Protein AF-A0A0G4L9Q0-F1 (afdb_monomer_lite)

Structure (mmCIF, N/CA/C/O backbone):
data_AF-A0A0G4L9Q0-F1
#
_entry.id   AF-A0A0G4L9Q0-F1
#
loop_
_atom_site.group_PDB
_atom_site.id
_atom_site.type_symbol
_atom_site.label_atom_id
_atom_site.label_alt_id
_atom_site.label_comp_id
_atom_site.label_asym_id
_atom_site.label_entity_id
_atom_site.label_seq_id
_atom_site.pdbx_PDB_ins_code
_atom_site.Cartn_x
_atom_site.Cartn_y
_atom_site.Cartn_z
_atom_site.occupancy
_atom_site.B_iso_or_equiv
_atom_site.auth_seq_id
_atom_site.auth_comp_id
_atom_site.auth_asym_id
_atom_site.auth_atom_id
_atom_site.pdbx_PDB_model_num
ATOM 1 N N . MET A 1 1 ? 23.607 -4.166 4.950 1.00 54.94 1 MET A N 1
ATOM 2 C CA . MET A 1 1 ? 22.861 -4.293 3.677 1.00 54.94 1 MET A CA 1
ATOM 3 C C . MET A 1 1 ? 22.599 -2.895 3.146 1.00 54.94 1 MET A C 1
ATOM 5 O O . MET A 1 1 ? 22.274 -2.043 3.958 1.00 54.94 1 MET A O 1
ATOM 9 N N . LEU A 1 2 ? 22.782 -2.644 1.847 1.00 67.31 2 LEU A N 1
ATOM 10 C CA . LEU A 1 2 ? 22.710 -1.287 1.277 1.00 67.31 2 LEU A CA 1
ATOM 11 C C . LEU A 1 2 ? 21.270 -0.840 0.953 1.00 67.31 2 LEU A C 1
ATOM 13 O O . LEU A 1 2 ? 20.972 0.342 1.034 1.00 67.31 2 LEU A O 1
ATOM 17 N N . THR A 1 3 ? 20.379 -1.783 0.626 1.00 71.56 3 THR A N 1
ATOM 18 C CA . THR A 1 3 ? 18.996 -1.510 0.181 1.00 71.56 3 THR A CA 1
ATOM 19 C C . THR A 1 3 ? 17.918 -2.088 1.100 1.00 71.56 3 THR A C 1
ATOM 21 O O . THR A 1 3 ? 16.744 -1.832 0.883 1.00 71.56 3 THR A O 1
ATOM 24 N N . GLY A 1 4 ? 18.281 -2.896 2.104 1.00 77.00 4 GLY A N 1
ATOM 25 C CA . GLY A 1 4 ? 17.322 -3.568 2.999 1.00 77.00 4 GLY A CA 1
ATOM 26 C C . GLY A 1 4 ? 16.482 -4.682 2.350 1.00 77.00 4 GLY A C 1
ATOM 27 O O . GLY A 1 4 ? 15.805 -5.415 3.062 1.00 77.00 4 GLY A O 1
ATOM 28 N N . GLU A 1 5 ? 16.566 -4.850 1.030 1.00 78.75 5 GLU A N 1
ATOM 29 C CA . GLU A 1 5 ? 15.796 -5.839 0.274 1.00 78.75 5 GLU A CA 1
ATOM 30 C C . GLU A 1 5 ? 16.439 -7.230 0.293 1.00 78.75 5 GLU A C 1
ATOM 32 O O . GLU A 1 5 ? 17.658 -7.385 0.166 1.00 78.75 5 GLU A O 1
ATOM 37 N N . SER A 1 6 ? 15.597 -8.260 0.397 1.00 78.88 6 SER A N 1
ATOM 38 C CA . SER A 1 6 ? 16.000 -9.665 0.292 1.00 78.88 6 SER A CA 1
ATOM 39 C C . SER A 1 6 ? 15.689 -10.232 -1.099 1.00 78.88 6 SER A C 1
ATOM 41 O O . SER A 1 6 ? 14.888 -9.672 -1.847 1.00 78.88 6 SER A O 1
ATOM 43 N N . LYS A 1 7 ? 16.273 -11.391 -1.445 1.00 74.75 7 LYS A N 1
ATOM 44 C CA . LYS A 1 7 ? 15.913 -12.126 -2.677 1.00 74.75 7 LYS A CA 1
ATOM 45 C C . LYS A 1 7 ? 14.430 -12.515 -2.726 1.00 74.75 7 LYS A C 1
ATOM 47 O O . LYS A 1 7 ? 13.914 -12.784 -3.804 1.00 74.75 7 LYS A O 1
ATOM 52 N N . GLU A 1 8 ? 13.770 -12.559 -1.571 1.00 73.94 8 GLU A N 1
ATOM 53 C CA . GLU A 1 8 ? 12.344 -12.850 -1.468 1.00 73.94 8 GLU A CA 1
ATOM 54 C C . GLU A 1 8 ? 11.473 -11.599 -1.579 1.00 73.94 8 GLU A C 1
ATOM 56 O O . GLU A 1 8 ? 10.375 -11.687 -2.119 1.00 73.94 8 GLU A O 1
ATOM 61 N N . SER A 1 9 ? 11.962 -10.457 -1.087 1.00 78.31 9 SER A N 1
ATOM 62 C CA . SER A 1 9 ? 11.257 -9.169 -1.116 1.00 78.31 9 SER A CA 1
ATOM 63 C C . SER A 1 9 ? 11.309 -8.515 -2.498 1.00 78.31 9 SER A C 1
ATOM 65 O O . SER A 1 9 ? 10.330 -7.923 -2.936 1.00 78.31 9 SER A O 1
ATOM 67 N N . LEU A 1 10 ? 12.434 -8.670 -3.206 1.00 82.56 10 LEU A N 1
ATOM 68 C CA . LEU A 1 10 ? 12.640 -8.192 -4.572 1.00 82.56 10 LEU A CA 1
ATOM 69 C C . LEU A 1 10 ? 12.881 -9.382 -5.513 1.00 82.56 10 LEU A C 1
ATOM 71 O O . LEU A 1 10 ? 13.983 -9.587 -6.035 1.00 82.56 10 LEU A O 1
ATOM 75 N N . ALA A 1 11 ? 11.846 -10.203 -5.683 1.00 83.69 11 ALA A N 1
ATOM 76 C CA . ALA A 1 11 ? 11.905 -11.395 -6.519 1.00 83.69 11 ALA A CA 1
ATOM 77 C C . ALA A 1 11 ? 11.592 -11.084 -7.990 1.00 83.69 11 ALA A C 1
ATOM 79 O O . ALA A 1 11 ? 10.751 -10.244 -8.320 1.00 83.69 11 ALA A O 1
ATOM 80 N N . VAL A 1 12 ? 12.256 -11.808 -8.893 1.00 86.06 12 VAL A N 1
ATOM 81 C CA . VAL A 1 12 ? 11.986 -11.729 -10.333 1.00 86.06 12 VAL A CA 1
ATOM 82 C C . VAL A 1 12 ? 10.529 -12.113 -10.606 1.00 86.06 12 VAL A C 1
ATOM 84 O O . VAL A 1 12 ? 10.041 -13.131 -10.124 1.00 86.06 12 VAL A O 1
ATOM 87 N N . GLY A 1 13 ? 9.838 -11.288 -11.385 1.00 85.69 13 GLY A N 1
ATOM 88 C CA . GLY A 1 13 ? 8.429 -11.425 -11.734 1.00 85.69 13 GLY A CA 1
ATOM 89 C C . GLY A 1 13 ? 7.472 -10.637 -10.840 1.00 85.69 13 GLY A C 1
ATOM 90 O O . GLY A 1 13 ? 6.290 -10.576 -11.174 1.00 85.69 13 GLY A O 1
ATOM 91 N N . MET A 1 14 ? 7.941 -10.032 -9.742 1.00 87.00 14 MET A N 1
ATOM 92 C CA . MET A 1 14 ? 7.105 -9.187 -8.883 1.00 87.00 14 MET A CA 1
ATOM 93 C C . MET A 1 14 ? 6.649 -7.914 -9.597 1.00 87.00 14 MET A C 1
ATOM 95 O O . MET A 1 14 ? 7.395 -7.334 -10.385 1.00 87.00 14 MET A O 1
ATOM 99 N N . ILE A 1 15 ? 5.428 -7.473 -9.290 1.00 89.94 15 ILE A N 1
ATOM 100 C CA . ILE A 1 15 ? 4.870 -6.203 -9.761 1.00 89.94 15 ILE A CA 1
ATOM 101 C C . ILE A 1 15 ? 5.071 -5.179 -8.650 1.00 89.94 15 ILE A C 1
ATOM 103 O O . ILE A 1 15 ? 4.578 -5.366 -7.540 1.00 89.94 15 ILE A O 1
ATOM 107 N N . ILE A 1 16 ? 5.822 -4.122 -8.945 1.00 89.88 16 ILE A N 1
ATOM 108 C CA . ILE A 1 16 ? 6.275 -3.139 -7.962 1.00 89.88 16 ILE A CA 1
ATOM 109 C C . ILE A 1 16 ? 5.957 -1.736 -8.496 1.00 89.88 16 ILE A C 1
ATOM 111 O O . ILE A 1 16 ? 6.122 -1.490 -9.697 1.00 89.88 16 ILE A O 1
ATOM 115 N N . PRO A 1 17 ? 5.483 -0.805 -7.649 1.00 91.69 17 PRO A N 1
ATOM 116 C CA . PRO A 1 17 ? 5.377 0.596 -8.030 1.00 91.69 17 PRO A CA 1
ATOM 117 C C . PRO A 1 17 ? 6.773 1.208 -8.206 1.00 91.69 17 PRO A C 1
ATOM 119 O O . PRO A 1 17 ? 7.652 1.053 -7.362 1.00 91.69 17 PRO A O 1
ATOM 122 N N . VAL A 1 18 ? 6.986 1.917 -9.311 1.00 92.00 18 VAL A N 1
ATOM 123 C CA . VAL A 1 18 ? 8.253 2.587 -9.617 1.00 92.00 18 VAL A CA 1
ATOM 124 C C . VAL A 1 18 ? 8.008 4.030 -10.020 1.00 92.00 18 VAL A C 1
ATOM 126 O O . VAL A 1 18 ? 7.048 4.340 -10.727 1.00 92.00 18 VAL A O 1
ATOM 129 N N . ASN A 1 19 ? 8.883 4.928 -9.573 1.00 93.75 19 ASN A N 1
ATOM 130 C CA . ASN A 1 19 ? 8.802 6.343 -9.906 1.00 93.75 19 ASN A CA 1
ATOM 131 C C . ASN A 1 19 ? 9.635 6.656 -11.151 1.00 93.75 19 ASN A C 1
ATOM 133 O O . ASN A 1 19 ? 10.818 6.317 -11.227 1.00 93.75 19 ASN A O 1
ATOM 137 N N . VAL A 1 20 ? 9.034 7.325 -12.125 1.00 92.31 20 VAL A N 1
ATOM 138 C CA . VAL A 1 20 ? 9.674 7.606 -13.410 1.00 92.31 20 VAL A CA 1
ATOM 139 C C . VAL A 1 20 ? 10.496 8.8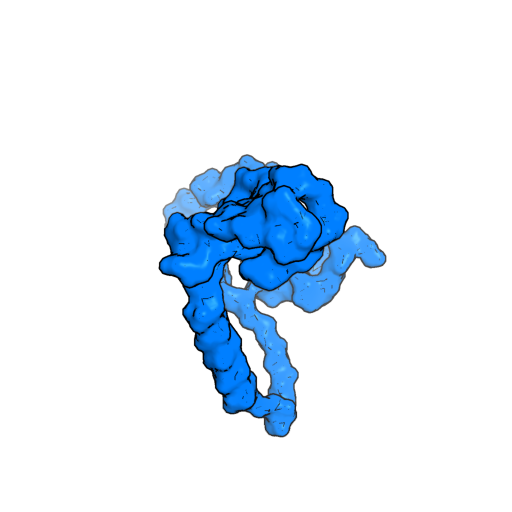82 -13.312 1.00 92.31 20 VAL A C 1
ATOM 141 O O . VAL A 1 20 ? 9.954 9.965 -13.113 1.00 92.31 20 VAL A O 1
ATOM 144 N N . ARG A 1 21 ? 11.816 8.784 -13.498 1.00 91.38 21 ARG A N 1
ATOM 145 C CA . ARG A 1 21 ? 12.712 9.949 -13.433 1.00 91.38 21 ARG A CA 1
ATOM 146 C C . ARG A 1 21 ? 13.006 10.558 -14.789 1.00 91.38 21 ARG A C 1
ATOM 148 O O . ARG A 1 21 ? 13.054 11.776 -14.913 1.00 91.38 21 ARG A O 1
ATOM 155 N N . VAL A 1 22 ? 13.250 9.722 -15.791 1.00 89.94 22 VAL A N 1
ATOM 156 C CA . VAL A 1 22 ? 13.618 10.177 -17.134 1.00 89.94 22 VAL A CA 1
ATOM 1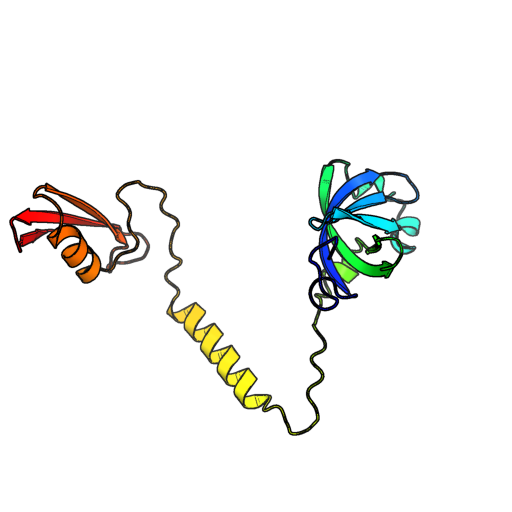57 C C . VAL A 1 22 ? 12.924 9.292 -18.148 1.00 89.94 22 VAL A C 1
ATOM 159 O O . VAL A 1 22 ? 13.019 8.072 -18.064 1.00 89.94 22 VAL A O 1
ATOM 162 N N . VAL A 1 23 ? 12.277 9.906 -19.133 1.00 87.56 23 VAL A N 1
ATOM 163 C CA . VAL A 1 23 ? 11.673 9.194 -20.261 1.00 87.56 23 VAL A CA 1
ATOM 164 C C . VAL A 1 23 ? 12.406 9.596 -21.533 1.00 87.56 23 VAL A C 1
ATOM 166 O O . VAL A 1 23 ? 12.393 10.764 -21.926 1.00 87.56 23 VAL A O 1
ATOM 169 N N . LYS A 1 24 ? 13.072 8.631 -22.169 1.00 85.31 24 LYS A N 1
ATOM 170 C CA . LYS A 1 24 ? 13.607 8.763 -23.527 1.00 85.31 24 LYS A CA 1
ATOM 171 C C . LYS A 1 24 ? 12.756 7.935 -24.486 1.00 85.31 24 LYS A C 1
ATOM 173 O O . LYS A 1 24 ? 11.905 7.161 -24.059 1.00 85.31 24 LYS A O 1
ATOM 178 N N . ASP A 1 25 ? 12.988 8.107 -25.782 1.00 77.56 25 ASP A N 1
ATOM 179 C CA . ASP A 1 25 ? 12.216 7.404 -26.812 1.00 77.56 25 ASP A CA 1
ATOM 180 C C . ASP A 1 25 ? 12.487 5.888 -26.806 1.00 77.56 25 ASP A C 1
ATOM 182 O O . ASP A 1 25 ? 11.575 5.098 -27.029 1.00 77.56 25 ASP A O 1
ATOM 186 N N . GLU A 1 26 ? 13.717 5.477 -26.473 1.00 80.50 26 GLU A N 1
ATOM 187 C CA . GLU A 1 26 ? 14.136 4.067 -26.467 1.00 80.50 26 GLU A CA 1
ATOM 188 C C . GLU A 1 26 ? 14.104 3.391 -25.092 1.00 80.50 26 GLU A C 1
ATOM 190 O O . GLU A 1 26 ? 14.104 2.165 -25.023 1.00 80.50 26 GLU A O 1
ATOM 195 N N . PHE A 1 27 ? 14.144 4.156 -23.999 1.00 85.81 27 PHE A N 1
ATOM 196 C CA . PHE A 1 27 ? 14.138 3.615 -22.639 1.00 85.81 27 PHE A CA 1
ATOM 197 C C . PHE A 1 27 ? 13.665 4.656 -21.626 1.00 85.81 27 PHE A C 1
ATOM 199 O O . PHE A 1 27 ? 13.843 5.861 -21.820 1.00 85.81 27 PHE A O 1
ATOM 206 N N . ALA A 1 28 ? 13.137 4.191 -20.498 1.00 87.94 28 ALA A N 1
ATOM 207 C CA . ALA A 1 28 ? 12.881 5.034 -19.336 1.00 87.94 28 ALA A CA 1
ATOM 208 C C . ALA A 1 28 ? 13.776 4.624 -18.162 1.00 87.94 28 ALA A C 1
ATOM 210 O O . ALA A 1 28 ? 14.055 3.443 -17.949 1.00 87.94 28 ALA A O 1
ATOM 211 N N . ILE A 1 29 ? 14.239 5.617 -17.406 1.00 91.56 29 ILE A N 1
ATOM 212 C CA . ILE A 1 29 ? 14.930 5.419 -16.133 1.00 91.56 29 ILE A CA 1
ATOM 213 C C . ILE A 1 29 ? 13.907 5.641 -15.030 1.00 91.56 29 ILE A C 1
ATOM 215 O O . ILE A 1 29 ? 13.302 6.713 -14.919 1.00 91.56 29 ILE A O 1
ATOM 219 N N . VAL A 1 30 ? 13.743 4.622 -14.204 1.00 92.88 30 VAL A N 1
ATOM 220 C CA . VAL A 1 30 ? 12.830 4.612 -13.069 1.00 92.88 30 VAL A CA 1
ATOM 221 C C . VAL A 1 30 ? 13.611 4.369 -11.787 1.00 92.88 30 VAL A C 1
ATOM 223 O O . VAL A 1 30 ? 14.744 3.894 -11.805 1.00 92.88 30 VAL A O 1
ATOM 226 N N . LYS A 1 31 ? 13.020 4.719 -10.656 1.00 93.00 31 LYS A N 1
ATOM 227 C CA . LYS A 1 31 ? 13.584 4.487 -9.334 1.00 93.00 31 LYS A CA 1
ATOM 228 C C . LYS A 1 31 ? 12.579 3.699 -8.508 1.00 93.00 31 LYS A C 1
ATOM 230 O O . LYS A 1 31 ? 11.412 4.081 -8.442 1.00 93.00 31 LYS A O 1
ATOM 235 N N . LEU A 1 32 ? 13.038 2.606 -7.909 1.00 91.19 32 LEU A N 1
ATOM 236 C CA . LEU A 1 32 ? 12.251 1.827 -6.958 1.00 91.19 32 LEU A CA 1
ATOM 237 C C . LEU A 1 32 ? 12.247 2.527 -5.590 1.00 91.19 32 LEU A C 1
ATOM 239 O O . LEU A 1 32 ? 13.170 3.283 -5.270 1.00 91.19 32 LEU A O 1
ATOM 243 N N . ASP A 1 33 ? 11.258 2.220 -4.753 1.00 86.94 33 ASP A N 1
ATOM 244 C CA . ASP A 1 33 ? 11.141 2.784 -3.398 1.00 86.94 33 ASP A CA 1
ATOM 245 C C . ASP A 1 33 ? 12.342 2.433 -2.505 1.00 86.94 33 ASP A C 1
ATOM 247 O O . ASP A 1 33 ? 12.799 3.255 -1.711 1.00 86.94 33 ASP A O 1
ATOM 251 N N . CYS A 1 34 ? 12.943 1.259 -2.715 1.00 84.69 34 CYS A N 1
ATOM 252 C CA . CYS A 1 34 ? 14.174 0.828 -2.047 1.00 84.69 34 CYS A CA 1
ATOM 253 C C . CYS A 1 34 ? 15.443 1.567 -2.521 1.00 84.69 34 CYS A C 1
ATOM 255 O O . CYS A 1 34 ? 16.549 1.279 -2.066 1.00 84.69 34 CYS A O 1
ATOM 257 N N . GLY A 1 35 ? 15.309 2.516 -3.452 1.00 85.94 35 GLY A N 1
ATOM 258 C CA . GLY A 1 35 ? 16.396 3.362 -3.938 1.00 85.94 35 GLY A CA 1
ATOM 259 C C . GLY A 1 35 ? 17.173 2.810 -5.135 1.00 85.94 35 GLY A C 1
ATOM 260 O O . GLY A 1 35 ? 18.009 3.538 -5.667 1.00 85.94 35 GLY A O 1
ATOM 261 N N . ILE A 1 36 ? 16.879 1.582 -5.574 1.00 89.25 36 ILE A N 1
ATOM 262 C CA . ILE A 1 36 ? 17.485 0.930 -6.745 1.00 89.25 36 ILE A CA 1
ATOM 263 C C . ILE A 1 36 ? 17.078 1.658 -8.029 1.00 89.25 36 ILE A C 1
ATOM 265 O O . ILE A 1 36 ? 15.919 2.051 -8.199 1.00 89.25 36 ILE A O 1
ATOM 269 N N . GLU A 1 37 ? 18.029 1.813 -8.948 1.00 91.25 37 GLU A N 1
ATOM 270 C CA . GLU A 1 37 ? 17.757 2.354 -10.276 1.00 91.25 37 GLU A CA 1
ATOM 271 C C . GLU A 1 37 ? 17.279 1.244 -11.214 1.00 91.25 37 GLU A C 1
ATOM 273 O O . GLU A 1 37 ? 17.851 0.155 -11.306 1.00 91.25 37 GLU A O 1
ATOM 278 N N . GLY A 1 38 ? 16.181 1.526 -11.900 1.00 91.19 38 GLY A N 1
ATOM 279 C CA . GLY A 1 38 ? 15.546 0.636 -12.846 1.00 91.19 38 GLY A CA 1
ATOM 280 C C . GLY A 1 38 ? 15.631 1.188 -14.260 1.00 91.19 38 GLY A C 1
ATOM 281 O O . GLY A 1 38 ? 15.480 2.388 -14.492 1.00 91.19 38 GLY A O 1
ATOM 282 N N . ARG A 1 39 ? 15.826 0.299 -15.226 1.00 92.00 39 ARG A N 1
ATOM 283 C CA . ARG A 1 39 ? 15.700 0.589 -16.650 1.00 92.00 39 ARG A CA 1
ATOM 284 C C . ARG A 1 39 ? 14.475 -0.136 -17.180 1.00 92.00 39 ARG A C 1
ATOM 286 O O . ARG A 1 39 ? 14.361 -1.353 -17.032 1.00 92.00 39 ARG A O 1
ATOM 293 N N . VAL A 1 40 ? 13.581 0.623 -17.796 1.00 89.00 40 VAL A N 1
ATOM 294 C CA . VAL A 1 40 ? 12.437 0.087 -18.527 1.00 89.00 40 VAL A CA 1
ATOM 295 C C . VAL A 1 40 ? 12.759 0.135 -20.007 1.00 89.00 40 VAL A C 1
ATOM 297 O O . VAL A 1 40 ? 13.126 1.191 -20.533 1.00 89.00 40 VAL A O 1
ATOM 300 N N . GLU A 1 41 ? 12.612 -1.007 -20.664 1.00 82.56 41 GLU A N 1
ATOM 301 C CA . GLU A 1 41 ? 12.744 -1.128 -22.112 1.00 82.56 41 GLU A CA 1
ATOM 302 C C . GLU A 1 41 ? 11.351 -1.322 -22.731 1.00 82.56 41 GLU A C 1
ATOM 304 O O . GLU A 1 41 ? 10.518 -2.016 -22.146 1.00 82.56 41 GLU A O 1
ATOM 309 N N . PRO A 1 42 ? 11.063 -0.683 -23.877 1.00 74.44 42 PRO A N 1
ATOM 310 C CA . PRO A 1 42 ? 9.799 -0.855 -24.576 1.00 74.44 42 PRO A CA 1
ATOM 311 C C . PRO A 1 42 ? 9.741 -2.256 -25.178 1.00 74.44 42 PRO A C 1
ATOM 313 O O . PRO A 1 42 ? 10.696 -2.695 -25.828 1.00 74.44 42 PRO A O 1
ATOM 316 N N . ASN A 1 43 ? 8.605 -2.929 -25.026 1.00 71.62 43 ASN A N 1
ATOM 317 C CA . ASN A 1 43 ? 8.387 -4.210 -25.685 1.00 71.62 43 ASN A CA 1
ATOM 318 C C . ASN A 1 43 ? 8.254 -4.025 -27.206 1.00 71.62 43 ASN A C 1
ATOM 320 O O . ASN A 1 43 ? 7.839 -2.975 -27.704 1.00 71.62 43 ASN A O 1
ATOM 324 N N . GLU A 1 44 ? 8.564 -5.078 -27.965 1.00 61.47 44 GLU A N 1
ATOM 325 C CA . GLU A 1 44 ? 8.429 -5.092 -29.431 1.00 61.47 44 GLU A CA 1
ATOM 326 C C . GLU A 1 44 ? 6.994 -4.780 -29.897 1.00 61.47 44 GLU A C 1
ATOM 328 O O . GLU A 1 44 ? 6.795 -4.190 -30.958 1.00 61.47 44 GLU A O 1
ATOM 333 N N . HIS A 1 45 ? 5.988 -5.102 -29.077 1.00 54.75 45 HIS A N 1
ATOM 334 C CA . HIS A 1 45 ? 4.585 -4.784 -29.346 1.00 54.75 45 HIS A CA 1
ATOM 335 C C . HIS A 1 45 ? 4.254 -3.283 -29.245 1.00 54.75 45 HIS A C 1
ATOM 337 O O . HIS A 1 45 ? 3.491 -2.785 -30.076 1.00 54.75 45 HIS A O 1
ATOM 343 N N . ASP A 1 46 ? 4.856 -2.549 -28.304 1.00 59.84 46 ASP A N 1
ATOM 344 C CA . ASP A 1 46 ? 4.696 -1.087 -28.214 1.00 59.84 46 ASP A CA 1
ATOM 345 C C . ASP A 1 46 ? 5.376 -0.391 -29.395 1.00 59.84 46 ASP A C 1
ATOM 347 O O . ASP A 1 46 ? 4.819 0.535 -29.988 1.00 59.84 46 ASP A O 1
ATOM 351 N N . ARG A 1 47 ? 6.536 -0.910 -29.829 1.00 58.38 47 ARG A N 1
ATOM 352 C CA . ARG A 1 47 ? 7.223 -0.426 -31.039 1.00 58.38 47 ARG A CA 1
ATOM 353 C C . ARG A 1 47 ? 6.359 -0.572 -32.293 1.00 58.38 47 ARG A C 1
ATOM 355 O O . ARG A 1 47 ? 6.384 0.311 -33.143 1.00 58.38 47 ARG A O 1
ATOM 362 N N . ASN A 1 48 ? 5.587 -1.655 -32.397 1.00 55.97 48 ASN A N 1
ATOM 363 C CA . ASN A 1 48 ? 4.730 -1.925 -33.556 1.00 55.97 48 ASN A CA 1
ATOM 364 C C . ASN A 1 48 ? 3.425 -1.100 -33.551 1.00 55.97 48 ASN A C 1
ATOM 366 O O . ASN A 1 48 ? 2.836 -0.863 -34.600 1.00 55.97 48 ASN A O 1
ATOM 370 N N . THR A 1 49 ? 2.983 -0.631 -32.380 1.00 60.34 49 THR A N 1
ATOM 371 C CA . THR A 1 49 ? 1.754 0.174 -32.224 1.00 60.34 49 THR A CA 1
ATOM 372 C C . THR A 1 49 ? 2.005 1.673 -32.465 1.00 60.34 49 THR A C 1
ATOM 374 O O . THR A 1 49 ? 1.067 2.461 -32.552 1.00 60.34 49 THR A O 1
ATOM 377 N N . GLY A 1 50 ? 3.269 2.096 -32.595 1.00 58.53 50 GLY A N 1
ATOM 378 C CA . GLY A 1 50 ? 3.641 3.498 -32.832 1.00 58.53 50 GLY A CA 1
ATOM 379 C C . GLY A 1 50 ? 3.427 4.421 -31.625 1.00 58.53 50 GLY A C 1
ATOM 380 O O . GLY A 1 50 ? 3.694 5.619 -31.711 1.00 58.53 50 GLY A O 1
ATOM 381 N N . MET A 1 51 ? 2.985 3.879 -30.486 1.00 61.19 51 MET A N 1
ATOM 382 C CA . MET A 1 51 ? 2.940 4.589 -29.213 1.00 61.19 51 MET A CA 1
ATOM 383 C C . MET A 1 51 ? 4.322 4.503 -28.565 1.00 61.19 51 MET A C 1
ATOM 385 O O . MET A 1 51 ? 4.694 3.499 -27.968 1.00 61.19 51 MET A O 1
ATOM 389 N N . GLY A 1 52 ? 5.123 5.557 -28.722 1.00 63.75 52 GLY A N 1
ATOM 390 C CA . GLY A 1 52 ? 6.398 5.667 -28.014 1.00 63.75 52 GLY A CA 1
ATOM 391 C C . GLY A 1 52 ? 6.199 5.711 -26.493 1.00 63.75 52 GLY A C 1
ATOM 392 O O . GLY A 1 52 ? 5.152 6.133 -26.005 1.00 63.75 52 GLY A O 1
ATOM 393 N N . ILE A 1 53 ? 7.238 5.356 -25.732 1.00 69.31 53 ILE A N 1
ATOM 394 C CA . ILE A 1 53 ? 7.223 5.311 -24.253 1.00 69.31 53 ILE A CA 1
ATOM 395 C C . ILE A 1 53 ? 6.745 6.638 -23.637 1.00 69.31 53 ILE A C 1
ATOM 397 O O . ILE A 1 53 ? 6.041 6.643 -22.629 1.00 69.31 53 ILE A O 1
ATOM 401 N N . LYS A 1 54 ? 7.070 7.771 -24.277 1.00 71.44 54 LYS A N 1
ATOM 402 C CA . LYS A 1 54 ? 6.617 9.117 -23.879 1.00 71.44 54 LYS A CA 1
ATOM 403 C C . LYS A 1 54 ? 5.097 9.299 -23.889 1.00 71.44 54 LYS A C 1
ATOM 405 O O . LYS A 1 54 ? 4.602 10.161 -23.176 1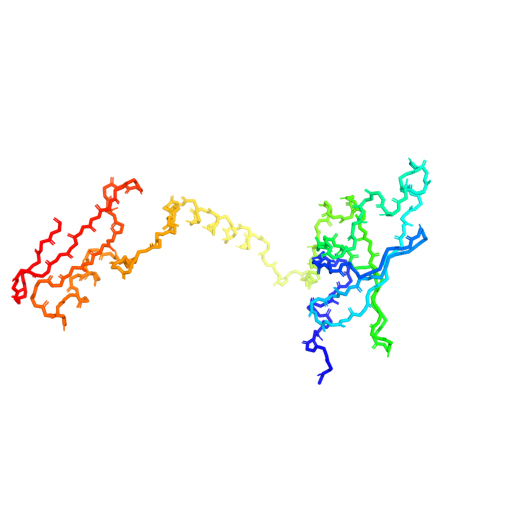.00 71.44 54 LYS A O 1
ATOM 410 N N . GLY A 1 55 ? 4.373 8.537 -24.708 1.00 70.94 55 GLY A N 1
ATOM 411 C CA . GLY A 1 55 ? 2.910 8.575 -24.760 1.00 70.94 55 GLY A CA 1
ATOM 412 C C . GLY A 1 55 ? 2.250 7.760 -23.648 1.00 70.94 55 GLY A C 1
ATOM 413 O O . GLY A 1 55 ? 1.135 8.074 -23.248 1.00 70.94 55 GLY A O 1
ATOM 414 N N . VAL A 1 56 ? 2.948 6.745 -23.132 1.00 76.19 56 VAL A N 1
ATOM 415 C CA . VAL A 1 56 ? 2.435 5.838 -22.093 1.00 76.19 56 VAL A CA 1
ATOM 416 C C . VAL A 1 56 ? 2.780 6.347 -20.692 1.00 76.19 56 VAL A C 1
ATOM 418 O O . VAL A 1 56 ? 2.020 6.141 -19.748 1.00 76.19 56 VAL A O 1
ATOM 421 N N . ILE A 1 57 ? 3.929 7.016 -20.538 1.00 81.25 57 ILE A N 1
ATOM 422 C CA . ILE A 1 57 ? 4.497 7.337 -19.228 1.00 81.25 57 ILE A CA 1
ATOM 423 C C . ILE A 1 57 ? 5.011 8.773 -19.191 1.00 81.25 57 ILE A C 1
ATOM 425 O O . ILE A 1 57 ? 5.777 9.203 -20.054 1.00 81.25 57 ILE A O 1
ATOM 429 N N . SER A 1 58 ? 4.654 9.489 -18.124 1.00 85.94 58 SER A N 1
ATOM 430 C CA . SER A 1 58 ? 5.150 10.838 -17.842 1.00 85.94 58 SER A CA 1
ATOM 431 C C . SER A 1 58 ? 6.241 10.857 -16.768 1.00 85.94 58 SER A C 1
ATOM 433 O O . SER A 1 58 ? 6.261 10.038 -15.848 1.00 85.94 58 SER A O 1
ATOM 435 N N . VAL A 1 59 ? 7.152 11.831 -16.855 1.00 91.19 59 VAL A N 1
ATOM 436 C CA . VAL A 1 59 ? 8.171 12.071 -15.819 1.00 91.19 59 VAL A CA 1
ATOM 437 C C . VAL A 1 59 ? 7.491 12.459 -14.501 1.00 91.19 59 VAL A C 1
ATOM 439 O O . VAL A 1 59 ? 6.595 13.297 -14.483 1.00 91.19 59 VAL A O 1
ATOM 442 N N . GLY A 1 60 ? 7.922 11.852 -13.395 1.00 88.38 60 GLY A N 1
ATOM 443 C CA . GLY A 1 60 ? 7.377 12.047 -12.050 1.00 88.38 60 GLY A CA 1
ATOM 444 C C . GLY A 1 60 ? 6.184 11.150 -11.709 1.00 88.38 60 GLY A C 1
ATOM 445 O O . GLY A 1 60 ? 5.811 11.069 -10.540 1.00 88.38 60 GLY A O 1
ATOM 446 N N . GLN A 1 61 ? 5.611 10.446 -12.689 1.00 90.06 61 GLN A N 1
ATOM 447 C CA . GLN A 1 61 ? 4.518 9.505 -12.464 1.00 90.06 61 GLN A CA 1
ATOM 448 C C . GLN A 1 61 ? 5.024 8.240 -11.759 1.00 90.06 61 GLN A C 1
ATOM 450 O O . GLN A 1 61 ? 6.105 7.727 -12.062 1.00 90.06 61 GLN A O 1
ATOM 455 N N . THR A 1 62 ? 4.215 7.712 -10.841 1.00 91.50 62 THR A N 1
ATOM 456 C CA . THR A 1 62 ? 4.416 6.375 -10.277 1.00 91.50 62 THR A CA 1
ATOM 457 C C . THR A 1 62 ? 3.611 5.373 -11.095 1.00 91.50 62 THR A C 1
ATOM 459 O O . THR A 1 62 ? 2.394 5.506 -11.220 1.00 91.50 62 THR A O 1
ATOM 462 N N . VAL A 1 63 ? 4.291 4.384 -11.666 1.00 89.88 63 VAL A N 1
ATOM 463 C CA . VAL A 1 63 ? 3.703 3.350 -12.529 1.00 89.88 63 VAL A CA 1
ATOM 464 C C . VAL A 1 63 ? 3.978 1.970 -11.954 1.00 89.88 63 VAL A C 1
ATOM 466 O O . VAL A 1 63 ? 4.981 1.765 -11.275 1.00 89.88 63 VAL A O 1
ATOM 469 N N . GLN A 1 64 ? 3.088 1.014 -12.204 1.00 90.44 64 GLN A N 1
ATOM 470 C CA . GLN A 1 64 ? 3.341 -0.379 -11.848 1.00 90.44 64 GLN A CA 1
ATOM 471 C C . GLN A 1 64 ? 4.194 -1.024 -12.934 1.00 90.44 64 GLN A C 1
ATOM 473 O O . GLN A 1 64 ? 3.872 -0.928 -14.115 1.00 90.44 64 GLN A O 1
ATOM 478 N N . ALA A 1 65 ? 5.278 -1.676 -12.528 1.00 89.38 65 ALA A N 1
ATOM 479 C CA . ALA A 1 65 ? 6.173 -2.366 -13.440 1.00 89.38 65 ALA A CA 1
ATOM 480 C C . ALA A 1 65 ? 6.504 -3.760 -12.908 1.00 89.38 65 ALA A C 1
ATOM 482 O O . ALA A 1 65 ? 6.650 -3.972 -11.703 1.00 89.38 65 ALA A O 1
ATOM 483 N N . LYS A 1 66 ? 6.642 -4.716 -13.821 1.00 89.62 66 LYS A N 1
ATOM 484 C CA . LYS A 1 66 ? 7.067 -6.077 -13.520 1.00 89.62 66 LYS A CA 1
ATOM 485 C C . LYS A 1 66 ? 8.582 -6.180 -13.572 1.00 89.62 66 LYS A C 1
ATOM 487 O O . LYS A 1 66 ? 9.216 -5.762 -14.541 1.00 89.62 66 LYS A O 1
ATOM 492 N N . LEU A 1 67 ? 9.166 -6.776 -12.543 1.00 90.06 67 LEU A N 1
ATOM 493 C CA . LEU A 1 67 ? 10.599 -7.001 -12.442 1.00 90.06 67 LEU A CA 1
ATOM 494 C C . LEU A 1 67 ? 11.030 -8.163 -13.339 1.00 90.06 67 LEU A C 1
ATOM 496 O O . LEU A 1 67 ? 10.704 -9.311 -13.064 1.00 90.06 67 LEU A O 1
ATOM 500 N N . VAL A 1 68 ? 11.777 -7.884 -14.405 1.00 89.50 68 VAL A N 1
ATOM 501 C CA . VAL A 1 68 ? 12.233 -8.909 -15.361 1.00 89.50 68 VAL A CA 1
ATOM 502 C C . VAL A 1 68 ? 13.530 -9.554 -14.890 1.00 89.50 68 VAL A C 1
ATOM 504 O O . VAL A 1 68 ? 13.692 -10.768 -14.947 1.00 89.50 68 VAL A O 1
ATOM 507 N N . SER A 1 69 ? 14.473 -8.747 -14.411 1.00 88.88 69 SER A N 1
ATOM 508 C CA . SER A 1 69 ? 15.744 -9.244 -13.884 1.00 88.88 69 SER A CA 1
ATOM 509 C C . SER A 1 69 ? 16.394 -8.208 -12.981 1.00 88.88 69 SER A C 1
ATOM 511 O O . SER A 1 69 ? 16.275 -7.012 -13.244 1.00 88.88 69 SER A O 1
ATOM 513 N N . VAL A 1 70 ? 17.148 -8.656 -11.979 1.00 88.75 70 VAL A N 1
ATOM 514 C CA . VAL A 1 70 ? 17.936 -7.780 -11.101 1.00 88.75 70 VAL A CA 1
ATOM 515 C C . VAL A 1 70 ? 19.407 -8.130 -11.225 1.00 88.75 70 VAL A C 1
ATOM 517 O O . VAL A 1 70 ? 19.802 -9.274 -11.000 1.00 88.75 70 VAL A O 1
ATOM 520 N N . GLU A 1 71 ? 20.231 -7.136 -11.535 1.00 88.56 71 GLU A N 1
ATOM 521 C CA . GLU A 1 71 ? 21.679 -7.256 -11.465 1.00 88.56 71 GLU A CA 1
ATOM 522 C C . GLU A 1 71 ? 22.177 -6.770 -10.099 1.00 88.56 71 GLU A C 1
ATOM 524 O O . GLU A 1 71 ? 22.385 -5.580 -9.860 1.00 88.56 71 GLU A O 1
ATOM 529 N N . TYR A 1 72 ? 22.392 -7.716 -9.183 1.00 83.81 72 TYR A N 1
ATOM 530 C CA . TYR A 1 72 ? 22.755 -7.425 -7.791 1.00 83.81 72 TYR A CA 1
ATOM 531 C C . TYR A 1 72 ? 24.118 -6.739 -7.616 1.00 83.81 72 TYR A C 1
ATOM 533 O O . TYR A 1 72 ? 24.334 -6.080 -6.607 1.00 83.81 72 TYR A O 1
ATOM 541 N N . LYS A 1 73 ? 25.044 -6.896 -8.572 1.00 85.75 73 LYS A N 1
ATOM 542 C CA . LYS A 1 73 ? 26.388 -6.294 -8.497 1.00 85.75 73 LYS A CA 1
ATOM 543 C C . LYS A 1 73 ? 26.363 -4.785 -8.736 1.00 85.75 73 LYS A C 1
ATOM 545 O O . LYS A 1 73 ? 27.096 -4.057 -8.079 1.00 85.75 73 LYS A O 1
ATOM 550 N N . ASN A 1 74 ? 25.510 -4.349 -9.661 1.00 85.50 74 ASN A N 1
ATOM 551 C CA . ASN A 1 74 ? 25.419 -2.960 -10.110 1.00 85.50 74 ASN A CA 1
ATOM 552 C C . ASN A 1 74 ? 24.195 -2.234 -9.536 1.00 85.50 74 ASN A C 1
ATOM 554 O O . ASN A 1 74 ? 23.989 -1.068 -9.850 1.00 85.50 74 ASN A O 1
ATOM 558 N N . PHE A 1 75 ? 23.381 -2.915 -8.720 1.00 84.31 75 PHE A N 1
ATOM 559 C CA . PHE A 1 75 ? 22.109 -2.402 -8.202 1.00 84.31 75 PHE A CA 1
ATOM 560 C C . PHE A 1 75 ? 21.205 -1.861 -9.317 1.00 84.31 75 PHE A C 1
ATOM 562 O O . PHE A 1 75 ? 20.615 -0.791 -9.182 1.00 84.31 75 PHE A O 1
ATOM 569 N N . LEU A 1 76 ? 21.116 -2.608 -10.422 1.00 88.62 76 LEU A N 1
ATOM 570 C CA . LEU A 1 76 ? 20.334 -2.217 -11.588 1.00 88.62 76 LEU A CA 1
ATOM 571 C C . LEU A 1 76 ? 19.220 -3.230 -11.842 1.00 88.62 76 LEU A C 1
ATOM 573 O O . LEU A 1 76 ? 19.460 -4.434 -11.960 1.00 88.62 76 LEU A O 1
ATOM 577 N N . ALA A 1 77 ? 17.987 -2.740 -11.914 1.00 91.00 77 ALA A N 1
ATOM 578 C CA . ALA A 1 77 ? 16.809 -3.549 -12.199 1.00 91.00 77 ALA A CA 1
ATOM 579 C C . ALA A 1 77 ? 16.368 -3.359 -13.655 1.00 91.00 77 ALA A C 1
ATOM 581 O O . ALA A 1 77 ? 16.307 -2.237 -14.151 1.00 91.00 77 ALA A O 1
ATOM 582 N N . LYS A 1 78 ? 16.018 -4.445 -14.343 1.00 92.00 78 LYS A N 1
ATOM 583 C CA . LYS A 1 78 ? 15.300 -4.388 -15.622 1.00 92.00 78 LYS A CA 1
ATOM 584 C C . LYS A 1 78 ? 13.821 -4.614 -15.365 1.00 92.00 78 LYS A C 1
ATOM 586 O O . LYS A 1 78 ? 13.449 -5.588 -14.705 1.00 92.00 78 LYS A O 1
ATOM 591 N N . LEU A 1 79 ? 12.997 -3.712 -15.875 1.00 90.25 79 LEU A N 1
ATOM 592 C CA . LEU A 1 79 ? 11.566 -3.648 -15.606 1.00 90.25 79 LEU A CA 1
ATOM 593 C C . LEU A 1 79 ? 10.779 -3.599 -16.920 1.00 90.25 79 LEU A C 1
ATOM 595 O O . LEU A 1 79 ? 11.248 -3.035 -17.905 1.00 90.25 79 LEU A O 1
ATOM 599 N N . SER A 1 80 ? 9.577 -4.168 -16.908 1.00 87.81 80 SER A N 1
ATOM 600 C CA . SER A 1 80 ? 8.600 -4.134 -18.004 1.00 87.81 80 SER A CA 1
ATOM 601 C C . SER A 1 80 ? 7.319 -3.456 -17.517 1.00 87.81 80 SER A C 1
ATOM 603 O O . SER A 1 80 ? 6.920 -3.658 -16.370 1.00 87.81 80 SER A O 1
ATOM 605 N N . ILE A 1 81 ? 6.680 -2.647 -18.363 1.00 85.81 81 ILE A N 1
ATOM 606 C CA . ILE A 1 81 ? 5.425 -1.925 -18.054 1.00 85.81 81 ILE A CA 1
ATOM 607 C C . ILE A 1 81 ? 4.243 -2.492 -18.863 1.00 85.81 81 ILE A C 1
ATOM 609 O O . ILE A 1 81 ? 3.139 -1.962 -18.843 1.00 85.81 81 ILE A O 1
ATOM 613 N N . ASP A 1 82 ? 4.441 -3.617 -19.548 1.00 82.19 82 ASP A N 1
ATOM 614 C CA . ASP A 1 82 ? 3.402 -4.219 -20.381 1.00 82.19 82 ASP A CA 1
ATOM 615 C C . ASP A 1 82 ? 2.160 -4.610 -19.559 1.00 82.19 82 ASP A C 1
ATOM 617 O O . ASP A 1 82 ? 2.236 -5.313 -18.546 1.00 82.19 82 ASP A O 1
ATOM 621 N N . GLU A 1 83 ? 0.985 -4.189 -20.026 1.00 77.94 83 GLU A N 1
ATOM 622 C CA . GLU A 1 83 ? -0.293 -4.488 -19.385 1.00 77.94 83 GLU A CA 1
ATOM 623 C C . GLU A 1 83 ? -0.549 -5.993 -19.252 1.00 77.94 83 GLU A C 1
ATOM 625 O O . GLU A 1 83 ? -1.182 -6.433 -18.290 1.00 77.94 83 GLU A O 1
ATOM 630 N N . ARG A 1 84 ? -0.078 -6.807 -20.207 1.00 77.38 84 ARG A N 1
ATOM 631 C CA . ARG A 1 84 ? -0.247 -8.271 -20.158 1.00 77.38 84 ARG A CA 1
ATOM 632 C C . ARG A 1 84 ? 0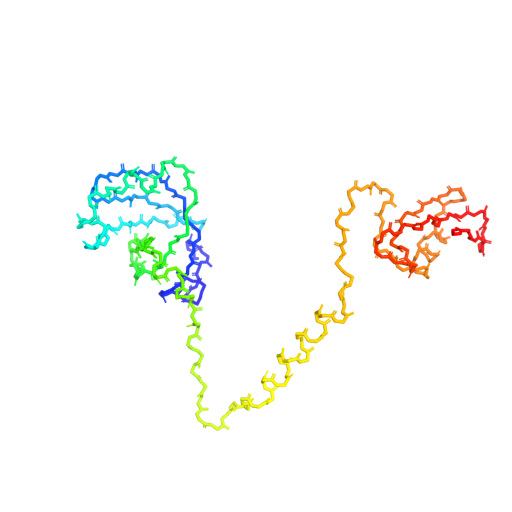.527 -8.878 -18.997 1.00 77.38 84 ARG A C 1
ATOM 634 O O . ARG A 1 84 ? 0.037 -9.778 -18.313 1.00 77.38 84 ARG A O 1
ATOM 641 N N . ASP A 1 85 ? 1.725 -8.354 -18.774 1.00 74.50 85 ASP A N 1
ATOM 642 C CA . ASP A 1 85 ? 2.605 -8.756 -17.689 1.00 74.50 85 ASP A CA 1
ATOM 643 C C . ASP A 1 85 ? 2.063 -8.326 -16.329 1.00 74.50 85 ASP A C 1
ATOM 645 O O . ASP A 1 85 ? 2.188 -9.082 -15.369 1.00 74.50 85 ASP A O 1
ATOM 649 N N . ILE A 1 86 ? 1.431 -7.152 -16.261 1.00 79.06 86 ILE A N 1
ATOM 650 C CA . ILE A 1 86 ? 0.800 -6.632 -15.042 1.00 79.06 86 ILE A CA 1
ATOM 651 C C . ILE A 1 86 ? -0.484 -7.410 -14.712 1.00 79.06 86 ILE A C 1
ATOM 653 O O . ILE A 1 86 ? -0.744 -7.711 -13.548 1.00 79.06 86 ILE A O 1
ATOM 657 N N . LYS A 1 87 ? -1.279 -7.794 -15.721 1.00 77.00 87 LYS A N 1
ATOM 658 C CA . LYS A 1 87 ? -2.486 -8.623 -15.524 1.00 77.00 87 LYS A CA 1
ATOM 659 C C . LYS A 1 87 ? -2.152 -10.010 -14.982 1.00 77.00 87 LYS A C 1
ATOM 661 O O . LYS A 1 87 ? -2.888 -10.544 -14.151 1.00 77.00 87 LYS A O 1
ATOM 666 N N . ASN A 1 88 ? -1.034 -10.581 -15.418 1.00 73.75 88 ASN A N 1
ATOM 667 C CA . ASN A 1 88 ? -0.522 -11.828 -14.870 1.00 73.75 88 ASN A CA 1
ATOM 668 C C . ASN A 1 88 ? 0.222 -11.557 -13.558 1.00 73.75 88 ASN A C 1
ATOM 670 O O . ASN A 1 88 ? 1.447 -11.454 -13.525 1.00 73.75 88 ASN A O 1
ATOM 674 N N . GLY A 1 89 ? -0.548 -11.450 -12.471 1.00 68.19 89 GLY A N 1
ATOM 675 C CA . GLY A 1 89 ? -0.025 -11.215 -11.128 1.00 68.19 89 GLY A CA 1
ATOM 676 C C . GLY A 1 89 ? 1.095 -12.184 -10.734 1.00 68.19 89 GLY A C 1
ATOM 677 O O . GLY A 1 89 ? 1.085 -13.364 -11.097 1.00 68.19 89 GLY A O 1
ATOM 678 N N . TYR A 1 90 ? 2.058 -11.686 -9.957 1.00 71.56 90 TYR A N 1
ATOM 679 C CA . TYR A 1 90 ? 3.144 -12.503 -9.424 1.00 71.56 90 TYR A CA 1
ATOM 680 C C . TYR A 1 90 ? 2.595 -13.601 -8.510 1.00 71.56 90 TYR A C 1
ATOM 682 O O . TYR A 1 90 ? 1.959 -13.323 -7.493 1.00 71.56 90 TYR A O 1
ATOM 690 N N . ARG A 1 91 ? 2.876 -14.860 -8.849 1.00 67.12 91 ARG A N 1
ATOM 691 C CA . ARG A 1 91 ? 2.658 -16.000 -7.956 1.00 67.12 91 ARG A CA 1
ATOM 692 C C . ARG A 1 91 ? 4.010 -16.425 -7.406 1.00 67.12 91 ARG A C 1
ATOM 694 O O . ARG A 1 91 ? 4.846 -16.913 -8.165 1.00 67.12 91 ARG A O 1
ATOM 701 N N . LYS A 1 92 ? 4.222 -16.255 -6.095 1.00 66.00 92 LYS A N 1
ATOM 702 C CA . LYS A 1 92 ? 5.382 -16.846 -5.413 1.00 66.00 92 LYS A CA 1
ATOM 703 C C . LYS A 1 92 ? 5.277 -18.354 -5.618 1.00 66.00 92 LYS A C 1
ATOM 705 O O . LYS A 1 92 ? 4.312 -18.966 -5.168 1.00 66.00 92 LYS A O 1
ATOM 710 N N . HIS A 1 93 ? 6.225 -18.936 -6.345 1.00 62.72 93 HIS A N 1
ATOM 711 C CA . HIS A 1 93 ? 6.279 -20.380 -6.511 1.00 62.72 93 HIS A CA 1
ATOM 712 C C . HIS A 1 93 ? 6.738 -20.969 -5.177 1.00 62.72 93 HIS A C 1
ATOM 714 O O . HIS A 1 93 ? 7.932 -21.028 -4.891 1.00 62.72 93 HIS A O 1
ATOM 720 N N . MET A 1 94 ? 5.785 -21.300 -4.309 1.00 62.06 94 MET A N 1
ATOM 721 C CA . MET A 1 94 ? 6.086 -22.060 -3.108 1.00 62.06 94 MET A CA 1
ATOM 722 C C . MET A 1 94 ? 6.259 -23.509 -3.546 1.00 62.06 94 MET A C 1
ATOM 724 O O . MET A 1 94 ? 5.304 -24.169 -3.947 1.00 62.06 94 MET A O 1
ATOM 728 N N . TYR A 1 95 ? 7.504 -23.980 -3.562 1.00 62.00 95 TYR A N 1
ATOM 729 C CA . TYR A 1 95 ? 7.773 -25.384 -3.824 1.00 62.00 95 TYR A CA 1
ATOM 730 C C . TYR A 1 95 ? 7.381 -26.170 -2.578 1.00 62.00 95 TYR A C 1
ATOM 732 O O . TYR A 1 95 ? 8.103 -26.172 -1.581 1.00 62.00 95 TYR A O 1
ATOM 740 N N . HIS A 1 96 ? 6.212 -26.795 -2.619 1.00 63.56 96 HIS A N 1
ATOM 741 C CA . HIS A 1 96 ? 5.792 -27.733 -1.593 1.00 63.56 96 HIS A CA 1
ATOM 742 C C . HIS A 1 96 ? 6.271 -29.117 -2.039 1.00 63.56 96 HIS A C 1
ATOM 744 O O . HIS A 1 96 ? 5.866 -29.575 -3.111 1.00 63.56 96 HIS A O 1
ATOM 750 N N . PRO A 1 97 ? 7.157 -29.793 -1.286 1.00 68.69 97 PRO A N 1
ATOM 751 C CA . PRO A 1 97 ? 7.509 -31.167 -1.605 1.00 68.69 97 PRO A CA 1
ATOM 752 C C . PRO A 1 97 ? 6.233 -32.020 -1.589 1.00 68.69 97 PRO A C 1
ATOM 754 O O . PRO A 1 97 ? 5.364 -31.841 -0.726 1.00 68.69 97 PRO A O 1
ATOM 757 N N . HIS A 1 98 ? 6.105 -32.929 -2.556 1.00 58.88 98 HIS A N 1
ATOM 758 C CA . HIS A 1 98 ? 4.933 -33.793 -2.683 1.00 58.88 98 HIS A CA 1
ATOM 759 C C . HIS A 1 98 ? 4.663 -34.555 -1.373 1.00 58.88 98 HIS A C 1
ATOM 761 O O . HIS A 1 98 ? 5.547 -35.235 -0.857 1.00 58.88 98 HIS A O 1
ATOM 767 N N . GLY A 1 99 ? 3.440 -34.439 -0.844 1.00 69.19 99 GLY A N 1
ATOM 768 C CA . GLY A 1 99 ? 2.985 -35.144 0.363 1.00 69.19 99 GLY A CA 1
ATOM 769 C C . GLY A 1 99 ? 3.236 -34.426 1.696 1.00 69.19 99 GLY A C 1
ATOM 770 O O . GLY A 1 99 ? 2.808 -34.931 2.728 1.00 69.19 99 GLY A O 1
ATOM 771 N N . THR A 1 100 ? 3.881 -33.255 1.692 1.00 71.69 100 THR A N 1
ATOM 772 C CA . THR A 1 100 ? 4.086 -32.431 2.907 1.00 71.69 100 THR A CA 1
ATOM 773 C C . THR A 1 100 ? 3.111 -31.266 3.064 1.00 71.69 100 THR A C 1
ATOM 775 O O . THR A 1 100 ? 3.119 -30.619 4.108 1.00 71.69 100 THR A O 1
ATOM 778 N N . TRP A 1 101 ? 2.287 -30.983 2.053 1.00 72.31 101 TRP A N 1
ATOM 779 C CA . TRP A 1 101 ? 1.305 -29.902 2.091 1.00 72.31 101 TRP A CA 1
ATOM 780 C C . TRP A 1 101 ? -0.098 -30.449 1.877 1.00 72.31 101 TRP A C 1
ATOM 782 O O . TRP A 1 101 ? -0.341 -31.163 0.903 1.00 72.31 101 TRP A O 1
ATOM 792 N N . ASP A 1 102 ? -1.004 -30.116 2.790 1.00 78.88 102 ASP A N 1
ATOM 793 C CA . ASP A 1 102 ? -2.413 -30.467 2.670 1.00 78.88 102 ASP A CA 1
ATOM 794 C C . ASP A 1 102 ? -3.160 -29.341 1.945 1.00 78.88 102 ASP A C 1
ATOM 796 O O . ASP A 1 102 ? -3.618 -28.370 2.546 1.00 78.88 102 ASP A O 1
ATOM 800 N N . GLU A 1 103 ? -3.254 -29.466 0.621 1.00 78.38 103 GLU A N 1
ATOM 801 C CA . GLU A 1 103 ? -3.955 -28.502 -0.239 1.00 78.38 103 GLU A CA 1
ATOM 802 C C . GLU A 1 103 ? -5.446 -28.368 0.110 1.00 78.38 103 GLU A C 1
ATOM 804 O O . GLU A 1 103 ? -6.046 -27.332 -0.174 1.00 78.38 103 GLU A O 1
ATOM 809 N N . ARG A 1 104 ? -6.058 -29.395 0.724 1.00 81.12 104 ARG A N 1
ATOM 810 C CA . ARG A 1 104 ? -7.474 -29.348 1.121 1.00 81.12 104 ARG A CA 1
ATOM 811 C C . ARG A 1 104 ? -7.665 -28.461 2.338 1.00 81.12 104 ARG A C 1
ATOM 813 O O . ARG A 1 104 ? -8.544 -27.612 2.329 1.00 81.12 104 ARG A O 1
ATOM 820 N N . LEU A 1 105 ? -6.802 -28.623 3.337 1.00 81.31 105 LEU A N 1
ATOM 821 C CA . LEU A 1 105 ? -6.857 -27.843 4.570 1.00 81.31 105 LEU A CA 1
ATOM 822 C C . LEU A 1 105 ? -6.569 -26.358 4.298 1.00 81.31 105 LEU A C 1
ATOM 824 O O . LEU A 1 105 ? -7.259 -25.494 4.823 1.00 81.31 105 LEU A O 1
ATOM 828 N N . GLU A 1 106 ? -5.630 -26.048 3.395 1.00 80.81 106 GLU A N 1
ATOM 829 C CA . GLU A 1 106 ? -5.403 -24.667 2.939 1.00 80.81 106 GLU A CA 1
ATOM 830 C C . GLU A 1 106 ? -6.627 -24.080 2.214 1.00 80.81 106 GLU A C 1
ATOM 832 O O . GLU A 1 106 ? -6.954 -22.904 2.396 1.00 80.81 106 GLU A O 1
ATOM 837 N N . ALA A 1 107 ? -7.289 -24.868 1.361 1.00 82.19 107 ALA A N 1
ATOM 838 C CA . ALA A 1 107 ? -8.475 -24.415 0.641 1.00 82.19 107 ALA A CA 1
ATOM 839 C C . ALA A 1 107 ? -9.634 -24.111 1.601 1.00 82.19 107 ALA A C 1
ATOM 841 O O . ALA A 1 107 ? -10.236 -23.042 1.477 1.00 82.19 107 ALA A O 1
ATOM 842 N N . ASP A 1 108 ? -9.875 -24.992 2.573 1.00 84.81 108 ASP A N 1
ATOM 843 C CA . ASP A 1 108 ? -10.892 -24.813 3.612 1.00 84.81 108 ASP A CA 1
ATOM 844 C C . ASP A 1 108 ? -10.577 -23.590 4.488 1.00 84.81 108 ASP A C 1
ATOM 846 O O . ASP A 1 108 ? -11.430 -22.717 4.641 1.00 84.81 108 ASP A O 1
ATOM 850 N N . ASP A 1 109 ? -9.334 -23.436 4.964 1.00 81.25 109 ASP A N 1
ATOM 851 C CA . ASP A 1 109 ? -8.900 -22.259 5.737 1.00 81.25 109 ASP A CA 1
ATOM 852 C C . ASP A 1 109 ? -9.106 -20.960 4.945 1.00 81.25 109 ASP A C 1
ATOM 854 O O . ASP A 1 109 ?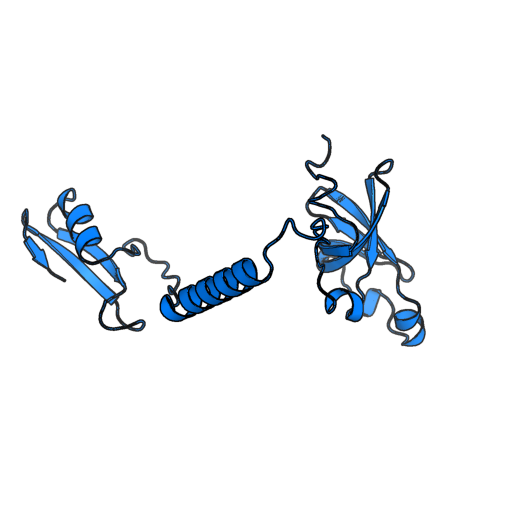 -9.526 -19.933 5.484 1.00 81.25 109 ASP A O 1
ATOM 858 N N . LYS A 1 110 ? -8.824 -20.983 3.638 1.00 80.69 110 LYS A N 1
ATOM 859 C CA . LYS A 1 110 ? -8.984 -19.827 2.749 1.00 80.69 110 LYS A CA 1
ATOM 860 C C . LYS A 1 110 ? -10.449 -19.497 2.483 1.00 80.69 110 LYS A C 1
ATOM 862 O O . LYS A 1 110 ? -10.776 -18.317 2.316 1.00 80.69 110 LYS A O 1
ATOM 867 N N . GLU A 1 111 ? -11.321 -20.498 2.411 1.00 81.12 111 GLU A N 1
ATOM 868 C CA . GLU A 1 111 ? -12.767 -20.289 2.361 1.00 81.12 111 GLU A CA 1
ATOM 869 C C . GLU A 1 111 ? -13.286 -19.743 3.690 1.00 81.12 111 GLU A C 1
ATOM 871 O O . GLU A 1 111 ? -13.975 -18.723 3.674 1.00 81.12 111 GLU A O 1
ATOM 876 N N . GLU A 1 112 ? -12.861 -20.295 4.827 1.00 79.06 112 GLU A N 1
ATOM 877 C CA . GLU A 1 112 ? -13.247 -19.808 6.152 1.00 79.06 112 GLU A CA 1
ATOM 878 C C . GLU A 1 112 ? -12.796 -18.353 6.369 1.00 79.06 112 GLU A C 1
ATOM 880 O O . GLU A 1 112 ? -13.557 -17.533 6.882 1.00 79.06 112 GLU A O 1
ATOM 885 N N . LEU A 1 113 ? -11.594 -17.975 5.918 1.00 70.75 113 LEU A N 1
ATOM 886 C CA . LEU A 1 113 ? -11.113 -16.587 5.963 1.00 70.75 113 LEU A CA 1
ATOM 887 C C . LEU A 1 113 ? -11.960 -15.654 5.088 1.00 70.75 113 LEU A C 1
ATOM 889 O O . LEU A 1 113 ? -12.302 -14.550 5.510 1.00 70.75 113 LEU A O 1
ATOM 893 N N . ARG A 1 114 ? -12.357 -16.103 3.891 1.00 71.12 114 ARG A N 1
ATOM 894 C CA . ARG A 1 114 ? -13.249 -15.335 3.004 1.00 71.12 114 ARG A CA 1
ATOM 895 C C . ARG A 1 114 ? -14.656 -15.200 3.575 1.00 71.12 114 ARG A C 1
ATOM 897 O O . ARG A 1 114 ? -15.292 -14.164 3.381 1.00 71.12 114 ARG A O 1
ATOM 904 N N . GLU A 1 115 ? -15.170 -16.228 4.237 1.00 69.00 115 GLU A N 1
ATOM 905 C CA . GLU A 1 115 ? -16.467 -16.182 4.913 1.00 69.00 115 GLU A CA 1
ATOM 906 C C . GLU A 1 115 ? -16.420 -15.323 6.176 1.00 69.00 115 GLU A C 1
ATOM 908 O O . GLU A 1 115 ? -17.359 -14.567 6.436 1.00 69.00 115 GLU A O 1
ATOM 913 N N . LYS A 1 116 ? -15.307 -15.338 6.917 1.00 62.78 116 LYS A N 1
ATOM 914 C CA . LYS A 1 116 ? -15.037 -14.385 7.998 1.00 62.78 116 LYS A CA 1
ATOM 915 C C . LYS A 1 116 ? -15.021 -12.958 7.467 1.00 62.78 116 LYS A C 1
ATOM 917 O O . LYS A 1 116 ? -15.783 -12.144 7.969 1.00 62.78 116 LYS A O 1
ATOM 922 N N . ASP A 1 117 ? -14.300 -12.645 6.396 1.00 58.56 117 ASP A N 1
ATOM 923 C CA . ASP A 1 117 ? -14.310 -11.290 5.818 1.00 58.56 117 ASP A CA 1
ATOM 924 C C . ASP A 1 117 ? -15.716 -10.837 5.373 1.00 58.56 117 ASP A C 1
ATOM 926 O O . ASP A 1 117 ? -16.086 -9.674 5.544 1.00 58.56 117 ASP A O 1
ATOM 930 N N . LYS A 1 118 ? -16.547 -11.757 4.861 1.00 58.72 118 LYS A N 1
ATOM 931 C CA . LYS A 1 118 ? -17.948 -11.472 4.499 1.00 58.72 118 LYS A CA 1
ATOM 932 C C . LYS A 1 118 ? -18.869 -11.310 5.714 1.00 58.72 118 LYS A C 1
ATOM 934 O O . LYS A 1 118 ? -19.718 -10.421 5.717 1.00 58.72 118 LYS A O 1
ATOM 939 N N . SER A 1 119 ? -18.726 -12.152 6.736 1.00 54.94 119 SER A N 1
ATOM 940 C CA . SER A 1 119 ? -19.548 -12.127 7.959 1.00 54.94 119 SER A CA 1
ATOM 941 C C . SER A 1 119 ? -19.169 -10.972 8.889 1.00 54.94 119 SER A C 1
ATOM 943 O O . SER A 1 119 ? -20.039 -10.355 9.502 1.00 54.94 119 SER A O 1
ATOM 945 N N . THR A 1 120 ? -17.896 -10.574 8.892 1.00 55.59 120 THR A N 1
ATOM 946 C CA . THR A 1 120 ? -17.406 -9.340 9.522 1.00 55.59 120 THR A CA 1
ATOM 947 C C . THR A 1 120 ? -17.722 -8.095 8.686 1.00 55.59 120 THR A C 1
ATOM 949 O O . THR A 1 120 ? -17.252 -7.014 9.030 1.00 55.59 120 THR A O 1
ATOM 952 N N . GLY A 1 121 ? -18.555 -8.218 7.638 1.00 50.88 121 GLY A N 1
ATOM 953 C CA . GLY A 1 121 ? -18.982 -7.206 6.661 1.00 50.88 121 GLY A CA 1
ATOM 954 C C . GLY A 1 121 ? -19.637 -5.926 7.204 1.00 50.88 121 GLY A C 1
ATOM 955 O O . GLY A 1 121 ? -20.315 -5.210 6.470 1.00 50.88 121 GLY A O 1
ATOM 956 N N . ARG A 1 122 ? -19.405 -5.557 8.465 1.00 55.47 122 ARG A N 1
ATOM 957 C CA . ARG A 1 122 ? -19.319 -4.146 8.827 1.00 55.47 122 ARG A CA 1
ATOM 958 C C . ARG A 1 122 ? -18.082 -3.576 8.155 1.00 55.47 122 ARG A C 1
ATOM 960 O O . ARG A 1 122 ? -16.995 -3.586 8.721 1.00 55.47 122 ARG A O 1
ATOM 967 N N . THR A 1 123 ? -18.269 -3.025 6.961 1.00 56.59 123 THR A N 1
ATOM 968 C CA . THR A 1 123 ? -17.342 -2.042 6.406 1.00 56.59 123 THR A CA 1
ATOM 969 C C . THR A 1 123 ? -17.146 -0.972 7.477 1.00 56.59 123 THR A C 1
ATOM 971 O O . THR A 1 123 ? -18.030 -0.138 7.682 1.00 56.59 123 THR A O 1
ATOM 974 N N . GLN A 1 124 ? -16.046 -1.044 8.236 1.00 61.88 124 GLN A N 1
ATOM 975 C CA . GLN A 1 124 ? -15.722 -0.035 9.231 1.00 61.88 124 GLN A CA 1
ATOM 976 C C . GLN A 1 124 ? -15.507 1.262 8.465 1.00 61.88 124 GLN A C 1
ATOM 978 O O . GLN A 1 124 ? -14.473 1.481 7.838 1.00 61.88 124 GLN A O 1
ATOM 983 N N . ARG A 1 125 ? -16.531 2.112 8.466 1.00 72.44 125 ARG A N 1
ATOM 984 C CA . ARG A 1 125 ? -16.414 3.455 7.921 1.00 72.44 125 ARG A CA 1
ATOM 985 C C . ARG A 1 125 ? -15.315 4.191 8.679 1.00 72.44 125 ARG A C 1
ATOM 987 O O . ARG A 1 125 ? -15.320 4.236 9.910 1.00 72.44 125 ARG A O 1
ATOM 994 N N . VAL A 1 126 ? -14.386 4.779 7.936 1.00 77.12 126 VAL A N 1
ATOM 995 C CA . VAL A 1 126 ? -13.351 5.636 8.510 1.00 77.12 126 VAL A CA 1
ATOM 996 C C . VAL A 1 126 ? -14.014 6.958 8.893 1.00 77.12 126 VAL A C 1
ATOM 998 O O . VAL A 1 126 ? -14.324 7.778 8.033 1.00 77.12 126 VAL A O 1
ATOM 1001 N N . ILE A 1 127 ? -14.283 7.147 10.186 1.00 83.75 127 ILE A N 1
ATOM 1002 C CA . ILE A 1 127 ? -14.836 8.395 10.722 1.00 83.75 127 ILE A CA 1
ATOM 1003 C C . ILE A 1 127 ? -13.699 9.198 11.337 1.00 83.75 127 ILE A C 1
ATOM 1005 O O . ILE A 1 127 ? -13.165 8.838 12.385 1.00 83.75 127 ILE A O 1
ATOM 1009 N N . ASN A 1 128 ? -13.351 10.312 10.694 1.00 86.69 128 ASN A N 1
ATOM 1010 C CA . ASN A 1 128 ? -12.355 11.239 11.213 1.00 86.69 128 ASN A CA 1
ATOM 1011 C C . ASN A 1 128 ? -13.013 12.260 12.155 1.00 86.69 128 ASN A C 1
ATOM 1013 O O . ASN A 1 128 ? -13.423 13.339 11.730 1.00 86.69 128 ASN A O 1
ATOM 1017 N N . HIS A 1 129 ? -13.161 11.899 13.430 1.00 89.12 129 HIS A N 1
ATOM 1018 C CA . HIS A 1 129 ? -13.693 12.789 14.463 1.00 89.12 129 HIS A CA 1
ATOM 1019 C C . HIS A 1 129 ? -12.963 12.570 15.794 1.00 89.12 129 HIS A C 1
ATOM 1021 O O . HIS A 1 129 ? -12.745 11.434 16.201 1.00 89.12 129 HIS A O 1
ATOM 1027 N N . MET A 1 130 ? -12.630 13.649 16.510 1.00 90.25 130 MET A N 1
ATOM 1028 C CA . MET A 1 130 ? -11.793 13.593 17.723 1.00 90.25 130 MET A CA 1
ATOM 1029 C C . MET A 1 130 ? -12.379 12.718 18.842 1.00 90.25 130 MET A C 1
ATOM 1031 O O . MET A 1 130 ? -11.651 12.012 19.533 1.00 90.25 130 MET A O 1
ATOM 1035 N N . LEU A 1 131 ? -13.704 12.757 19.010 1.00 90.62 131 LEU A N 1
ATOM 1036 C CA . LEU A 1 131 ? -14.425 11.955 20.008 1.00 90.62 131 LEU A CA 1
ATOM 1037 C C . LEU A 1 131 ? -14.884 10.596 19.464 1.00 90.62 131 LEU A C 1
ATOM 1039 O O . LEU A 1 131 ? -15.581 9.870 20.168 1.00 90.62 131 LEU A O 1
ATOM 1043 N N . PHE A 1 132 ? -14.563 10.266 18.208 1.00 92.31 132 PHE A N 1
ATOM 1044 C CA . PHE A 1 132 ? -14.920 8.971 17.647 1.00 92.31 132 PHE A CA 1
ATOM 1045 C C . PHE A 1 132 ? -13.901 7.919 18.067 1.00 92.31 132 PHE A C 1
ATOM 1047 O O . PHE A 1 132 ? -12.700 8.063 17.842 1.00 92.31 132 PHE A O 1
ATOM 1054 N N . LYS A 1 133 ? -14.399 6.846 18.675 1.00 89.19 133 LYS A N 1
ATOM 1055 C CA . LYS A 1 133 ? -13.612 5.662 19.002 1.00 89.19 133 LYS A CA 1
ATOM 1056 C C . LYS A 1 133 ? -14.376 4.433 18.506 1.00 89.19 133 LYS A C 1
ATOM 1058 O O . LYS A 1 133 ? -15.585 4.347 18.736 1.00 89.19 133 LYS A O 1
ATOM 1063 N N . PRO A 1 134 ? -13.716 3.478 17.828 1.00 88.31 134 PRO A N 1
ATOM 1064 C CA . PRO A 1 134 ? -14.358 2.270 17.314 1.00 88.31 134 PRO A CA 1
ATOM 1065 C C . PRO A 1 134 ? -14.603 1.252 18.442 1.00 88.31 134 PRO A C 1
ATOM 1067 O O . PRO A 1 134 ? -14.154 0.117 18.366 1.00 88.31 134 PRO A O 1
ATOM 1070 N N . PHE A 1 135 ? -15.288 1.680 19.503 1.00 88.69 135 PHE A N 1
ATOM 1071 C CA . PHE A 1 135 ? -15.590 0.871 20.678 1.00 88.69 135 PHE A CA 1
ATOM 1072 C C . PHE A 1 135 ? -16.958 0.204 20.574 1.00 88.69 135 PHE A C 1
ATOM 1074 O O . PHE A 1 135 ? -17.918 0.768 20.037 1.00 88.69 135 PHE A O 1
ATOM 1081 N N . ASN A 1 136 ? -17.070 -0.972 21.177 1.00 87.44 136 ASN A N 1
ATOM 1082 C CA . ASN A 1 136 ? -18.354 -1.568 21.515 1.00 87.44 136 ASN A CA 1
ATOM 1083 C C . ASN A 1 136 ? -19.005 -0.851 22.714 1.00 87.44 136 ASN A C 1
ATOM 1085 O O . ASN A 1 136 ? -18.383 -0.033 23.388 1.00 87.44 136 ASN A O 1
ATOM 1089 N N . GLY A 1 137 ? -20.285 -1.139 22.983 1.00 87.06 137 GLY A N 1
ATOM 1090 C CA . GLY A 1 137 ? -21.026 -0.507 24.088 1.00 87.06 137 GLY A CA 1
ATOM 1091 C C . GLY A 1 137 ? -20.331 -0.668 25.445 1.00 87.06 137 GLY A C 1
ATOM 1092 O O . GLY A 1 137 ? -20.072 0.327 26.112 1.00 87.06 137 GLY A O 1
ATOM 1093 N N . MET A 1 138 ? -19.928 -1.898 25.777 1.00 90.62 138 MET A N 1
ATOM 1094 C CA . MET A 1 138 ? -19.222 -2.211 27.027 1.00 90.62 138 MET A CA 1
ATOM 1095 C C . MET A 1 138 ? -17.840 -1.546 27.111 1.00 90.62 138 MET A C 1
ATOM 1097 O O . MET A 1 138 ? -17.465 -1.013 28.150 1.00 90.62 138 MET A O 1
ATOM 1101 N N . GLU A 1 139 ? -17.089 -1.526 26.007 1.00 91.50 139 GLU A N 1
ATOM 1102 C CA . GLU A 1 139 ? -15.772 -0.876 25.947 1.00 91.50 139 GLU A CA 1
ATOM 1103 C C . GLU A 1 139 ? -15.885 0.642 26.145 1.00 91.50 139 GLU A C 1
ATOM 1105 O O . GLU A 1 139 ? -15.045 1.254 26.805 1.00 91.50 139 GLU A O 1
ATOM 1110 N N . ALA A 1 140 ? -16.949 1.255 25.615 1.00 91.81 140 ALA A N 1
ATOM 1111 C CA . ALA A 1 140 ? -17.226 2.672 25.806 1.00 91.81 140 ALA A CA 1
ATOM 1112 C C . ALA A 1 140 ? -17.541 3.007 27.272 1.00 91.81 140 ALA A C 1
ATOM 1114 O O . ALA A 1 140 ? -17.045 4.014 27.774 1.00 91.81 140 ALA A O 1
ATOM 1115 N N . GLU A 1 141 ? -18.318 2.171 27.965 1.00 91.81 141 GLU A N 1
ATOM 1116 C CA . GLU A 1 141 ? -18.601 2.330 29.400 1.00 91.81 141 GLU A CA 1
ATOM 1117 C C . GLU A 1 141 ? -17.340 2.166 30.249 1.00 91.81 141 GLU A C 1
ATOM 1119 O O . GLU A 1 141 ? -17.068 2.992 31.119 1.00 91.81 141 GLU A O 1
ATOM 1124 N N . GLN A 1 142 ? -16.522 1.152 29.961 1.00 92.81 142 GLN A N 1
ATOM 1125 C CA . GLN A 1 142 ? -15.268 0.924 30.677 1.00 92.81 142 GLN A CA 1
ATOM 1126 C C . GLN A 1 142 ? -14.295 2.096 30.501 1.00 92.81 142 GLN A C 1
ATOM 1128 O O . GLN A 1 142 ? -13.687 2.550 31.472 1.00 92.81 142 GLN A O 1
ATOM 1133 N N . TRP A 1 143 ? -14.172 2.618 29.276 1.00 92.00 143 TRP A N 1
ATOM 1134 C CA . TRP A 1 143 ? -13.335 3.782 29.004 1.00 92.00 143 TRP A CA 1
ATOM 1135 C C . TRP A 1 143 ? -13.855 5.022 29.739 1.00 92.00 143 TRP A C 1
ATOM 1137 O O . TRP A 1 143 ? -13.091 5.666 30.459 1.00 92.00 143 TRP A O 1
ATOM 1147 N N . LEU A 1 144 ? -15.157 5.314 29.632 1.00 92.81 144 LEU A N 1
ATOM 1148 C CA . LEU A 1 144 ? -15.787 6.441 30.323 1.00 92.81 144 LEU A CA 1
ATOM 1149 C C . LEU A 1 144 ? -15.744 6.305 31.848 1.00 92.81 144 LEU A C 1
ATOM 1151 O O . LEU A 1 144 ? -15.704 7.319 32.534 1.00 92.81 144 LEU A O 1
ATOM 1155 N N . GLY A 1 145 ? -15.702 5.091 32.401 1.00 90.00 145 GLY A N 1
ATOM 1156 C CA . GLY A 1 145 ? -15.632 4.860 33.845 1.00 90.00 145 GLY A CA 1
ATOM 1157 C C . GLY A 1 145 ? -14.455 5.574 34.516 1.00 90.00 145 GLY A C 1
ATOM 1158 O O . GLY A 1 145 ? -14.613 6.116 35.608 1.00 90.00 145 GLY A O 1
ATOM 1159 N N . THR A 1 146 ? -13.317 5.660 33.820 1.00 91.06 146 THR A N 1
ATOM 1160 C CA . THR A 1 146 ? -12.107 6.368 34.286 1.00 91.06 146 THR A CA 1
ATOM 1161 C C . THR A 1 146 ? -12.092 7.869 33.979 1.00 91.06 146 THR A C 1
ATOM 1163 O O . THR A 1 146 ? -11.204 8.577 34.448 1.00 91.06 146 THR A O 1
ATOM 1166 N N . GLN A 1 147 ? -13.061 8.366 33.208 1.00 91.88 147 GLN A N 1
ATOM 1167 C CA . GLN A 1 147 ? -13.153 9.762 32.782 1.00 91.88 147 GLN A CA 1
ATOM 1168 C C . GLN A 1 147 ? -14.042 10.595 33.725 1.00 91.88 147 GLN A C 1
ATOM 1170 O O . GLN A 1 147 ? -14.862 10.039 34.471 1.00 91.88 147 GLN A O 1
ATOM 1175 N N . PRO A 1 148 ? -13.904 11.936 33.717 1.00 93.12 148 PRO A N 1
ATOM 1176 C CA . PRO A 1 148 ? -14.780 12.820 34.482 1.00 93.12 148 PRO A CA 1
ATOM 1177 C C . PRO A 1 148 ? -16.242 12.763 34.004 1.00 93.12 148 PRO A C 1
ATOM 1179 O O . PRO A 1 148 ? -16.544 12.400 32.865 1.00 93.12 148 PRO A O 1
ATOM 1182 N N . ASN A 1 149 ? -17.167 13.154 34.885 1.00 93.25 149 ASN A N 1
ATOM 1183 C CA . ASN A 1 149 ? -18.590 13.266 34.550 1.00 93.25 149 ASN A CA 1
ATOM 1184 C C . ASN A 1 149 ? -18.792 14.304 33.432 1.00 93.25 149 ASN A C 1
ATOM 1186 O O . ASN A 1 149 ? -18.174 15.367 33.445 1.00 93.25 149 ASN A O 1
ATOM 1190 N N . GLY A 1 150 ? -19.667 13.999 32.472 1.00 90.19 150 GLY A N 1
ATOM 1191 C CA . GLY A 1 150 ? -19.914 14.822 31.285 1.00 90.19 150 GLY A CA 1
ATOM 1192 C C . GLY A 1 150 ? -19.066 14.459 30.060 1.00 90.19 150 GLY A C 1
ATOM 1193 O O . GLY A 1 150 ? -19.342 14.966 28.969 1.00 90.19 150 GLY A O 1
ATOM 1194 N N . GLU A 1 151 ? -18.078 13.568 30.198 1.00 93.00 151 GLU A N 1
ATOM 1195 C CA . GLU A 1 151 ? -17.291 13.088 29.059 1.00 93.00 151 GLU A CA 1
ATOM 1196 C C . GLU A 1 151 ? -18.143 12.212 28.130 1.00 93.00 151 GLU A C 1
ATOM 1198 O O . GLU A 1 151 ? -19.020 11.463 28.578 1.00 93.00 151 GLU A O 1
ATOM 1203 N N . LYS A 1 152 ? -17.895 12.314 26.818 1.00 93.62 152 LYS A N 1
ATOM 1204 C CA . LYS A 1 152 ? -18.685 11.641 25.782 1.00 93.62 152 LYS A CA 1
ATOM 1205 C C . LYS A 1 152 ? -17.807 11.002 24.716 1.00 93.62 152 LYS A C 1
ATOM 1207 O O . LYS A 1 152 ? -16.795 11.560 24.303 1.00 93.62 152 LYS A O 1
ATOM 1212 N N . VAL A 1 153 ? -18.253 9.861 24.213 1.00 94.00 153 VAL A N 1
ATOM 1213 C CA . VAL A 1 153 ? -17.599 9.118 23.139 1.00 94.00 153 VAL A CA 1
ATOM 1214 C C . VAL A 1 153 ? -18.612 8.772 22.057 1.00 94.00 153 VAL A C 1
ATOM 1216 O O . VAL A 1 153 ? -19.731 8.338 22.331 1.00 94.00 153 VAL A O 1
ATOM 1219 N N . ILE A 1 154 ? -18.211 8.974 20.808 1.00 93.56 154 ILE A N 1
ATOM 1220 C CA . ILE A 1 154 ? -18.988 8.594 19.633 1.00 93.56 154 ILE A CA 1
ATOM 1221 C C . ILE A 1 154 ? -18.479 7.237 19.168 1.00 93.56 154 ILE A C 1
ATOM 1223 O O . ILE A 1 154 ? -17.276 7.049 18.993 1.00 93.56 154 ILE A O 1
ATOM 1227 N N . ARG A 1 155 ? -19.391 6.297 18.941 1.00 91.56 155 ARG A N 1
ATOM 1228 C CA . ARG A 1 155 ? -19.063 4.933 18.521 1.00 91.56 155 ARG A CA 1
ATOM 1229 C C . ARG A 1 155 ? -19.999 4.434 17.420 1.00 91.56 155 ARG A C 1
ATOM 1231 O O . ARG A 1 155 ? -21.100 4.975 17.255 1.00 91.56 155 ARG A O 1
ATOM 1238 N N . PRO A 1 156 ? -19.613 3.386 16.671 1.00 90.81 156 PRO A N 1
ATOM 1239 C CA . PRO A 1 156 ? -20.535 2.688 15.785 1.00 90.81 156 PRO A CA 1
ATOM 1240 C C . PRO A 1 156 ? -21.763 2.187 16.558 1.00 90.81 156 PRO A C 1
ATOM 1242 O O . PRO A 1 156 ? -21.648 1.633 17.656 1.00 90.81 156 PRO A O 1
ATOM 1245 N N . SER A 1 157 ? -22.954 2.389 15.995 1.00 87.31 157 SER A N 1
ATOM 1246 C CA . SER A 1 157 ? -24.180 1.866 16.591 1.00 87.31 157 SER A CA 1
ATOM 1247 C C . SER A 1 157 ? -24.351 0.387 16.264 1.00 87.31 157 SER A C 1
ATOM 1249 O O . SER A 1 157 ? -24.050 -0.072 15.162 1.00 87.31 157 SER A O 1
ATOM 1251 N N . SER A 1 158 ? -24.917 -0.367 17.206 1.00 84.06 158 SER A N 1
ATOM 1252 C CA . SER A 1 158 ? -25.357 -1.738 16.948 1.00 84.06 158 SER A CA 1
ATOM 1253 C C . SER A 1 158 ? -26.554 -1.803 15.994 1.00 84.06 158 SER A C 1
ATOM 1255 O O . SER A 1 158 ? -26.752 -2.840 15.370 1.00 84.06 158 SER A O 1
ATOM 1257 N N . LYS A 1 159 ? -27.307 -0.700 15.836 1.00 83.19 159 LYS A N 1
ATOM 1258 C CA . LYS A 1 159 ? -28.520 -0.616 15.001 1.00 83.19 159 LYS A CA 1
ATOM 1259 C C . LYS A 1 159 ? -28.259 -0.688 13.492 1.00 83.19 159 LYS A C 1
ATOM 1261 O O . LYS A 1 159 ? -29.201 -0.869 12.733 1.00 83.19 159 LYS A O 1
ATOM 1266 N N . GLY A 1 160 ? -27.013 -0.536 13.048 1.00 79.56 160 GLY A N 1
ATOM 1267 C CA . GLY A 1 160 ? -26.654 -0.648 11.635 1.00 79.56 160 GLY A CA 1
ATOM 1268 C C . GLY A 1 160 ? -25.474 0.235 11.250 1.00 79.56 160 GLY A C 1
ATOM 1269 O O . GLY A 1 160 ? -25.055 1.098 12.021 1.00 79.56 160 GLY A O 1
ATOM 1270 N N . ASN A 1 161 ? -24.953 0.025 10.038 1.00 77.06 161 ASN A N 1
ATOM 1271 C CA . ASN A 1 161 ? -23.762 0.729 9.553 1.00 77.06 161 ASN A CA 1
ATOM 1272 C C . ASN A 1 161 ? -23.986 2.246 9.367 1.00 77.06 161 ASN A C 1
ATOM 1274 O O . ASN A 1 161 ? -23.052 3.033 9.503 1.00 77.06 161 ASN A O 1
ATOM 1278 N N . ASP A 1 162 ? -25.238 2.666 9.164 1.00 82.00 162 ASP A N 1
ATOM 1279 C CA . ASP A 1 162 ? -25.601 4.075 8.961 1.00 82.00 162 ASP A CA 1
ATOM 1280 C C . ASP A 1 162 ? -25.771 4.862 10.270 1.00 82.00 162 ASP A C 1
ATOM 1282 O O . ASP A 1 162 ? -25.848 6.088 10.263 1.00 82.00 162 ASP A O 1
ATOM 1286 N N . HIS A 1 163 ? -25.765 4.189 11.424 1.00 86.31 163 HIS A N 1
ATOM 1287 C CA . HIS A 1 163 ? -26.085 4.803 12.713 1.00 86.31 163 HIS A CA 1
ATOM 1288 C C . HIS A 1 163 ? -24.847 4.963 13.603 1.00 86.31 163 HIS A C 1
ATOM 1290 O O . HIS A 1 163 ? -23.992 4.078 13.693 1.00 86.31 163 HIS A O 1
ATOM 1296 N N . LEU A 1 164 ? -24.755 6.101 14.291 1.00 90.56 164 LEU A N 1
ATOM 1297 C CA . LEU A 1 164 ? -23.803 6.334 15.380 1.00 90.56 164 LEU A CA 1
ATOM 1298 C C . LEU A 1 164 ? -24.539 6.332 16.715 1.00 90.56 164 LEU A C 1
ATOM 1300 O O . LEU A 1 164 ? -25.716 6.679 16.777 1.00 90.56 164 LEU A O 1
ATOM 1304 N N . ALA A 1 165 ? -23.844 5.910 17.765 1.00 92.50 165 ALA A N 1
ATOM 1305 C CA . ALA A 1 165 ? -24.307 6.022 19.141 1.00 92.50 165 ALA A CA 1
ATOM 1306 C C . ALA A 1 165 ? -23.353 6.942 19.905 1.00 92.50 165 ALA A C 1
ATOM 1308 O O . ALA A 1 165 ? -22.141 6.913 19.665 1.00 92.50 165 ALA A O 1
ATOM 1309 N N . ILE A 1 166 ? -23.896 7.757 20.807 1.00 94.06 166 ILE A N 1
ATOM 1310 C CA . ILE A 1 166 ? -23.113 8.671 21.638 1.00 94.06 166 ILE A CA 1
ATOM 1311 C C . ILE A 1 166 ? -23.279 8.207 23.074 1.00 94.06 166 ILE A C 1
ATOM 1313 O O . ILE A 1 166 ? -24.323 8.426 23.675 1.00 94.06 166 ILE A O 1
ATOM 1317 N N . THR A 1 167 ? -22.241 7.583 23.625 1.00 94.50 167 THR A N 1
ATOM 1318 C CA . THR A 1 167 ? -22.243 7.245 25.046 1.00 94.50 167 THR A CA 1
ATOM 1319 C C . THR A 1 167 ? -21.652 8.412 25.834 1.00 94.50 167 THR A C 1
ATOM 1321 O O . THR A 1 167 ? -20.584 8.904 25.470 1.00 94.50 167 THR A O 1
ATOM 1324 N N . TRP A 1 168 ? -22.290 8.841 26.919 1.00 94.44 168 TRP A N 1
ATOM 1325 C CA . TRP A 1 168 ? -21.730 9.841 27.831 1.00 94.44 168 TRP A CA 1
ATOM 1326 C C . TRP A 1 168 ? -21.942 9.466 29.299 1.00 94.44 168 TRP A C 1
ATOM 1328 O O . TRP A 1 168 ? -22.886 8.750 29.645 1.00 94.44 168 TRP A O 1
ATOM 1338 N N . LYS A 1 169 ? -21.022 9.913 30.161 1.00 95.12 169 LYS A N 1
ATOM 1339 C CA . LYS A 1 169 ? -21.051 9.645 31.604 1.00 95.12 169 LYS A CA 1
ATOM 1340 C C . LYS A 1 169 ? -21.902 10.694 32.313 1.00 95.12 169 LYS A C 1
ATOM 1342 O O . LYS A 1 169 ? -21.518 11.861 32.357 1.00 95.12 169 LYS A O 1
ATOM 1347 N N . VAL A 1 170 ? -23.025 10.276 32.894 1.00 93.44 170 VAL A N 1
ATOM 1348 C CA . VAL A 1 170 ? -23.909 11.159 33.674 1.00 93.44 170 VAL A CA 1
ATOM 1349 C C . VAL A 1 170 ? -23.392 11.282 35.109 1.00 93.44 170 VAL A C 1
ATOM 1351 O O . VAL A 1 170 ? -23.268 12.385 35.637 1.00 93.44 170 VAL A O 1
ATOM 1354 N N . ALA A 1 171 ? -23.053 10.146 35.721 1.00 90.69 171 ALA A N 1
ATOM 1355 C CA . ALA A 1 171 ? -22.490 10.037 37.064 1.00 90.69 171 ALA A CA 1
ATOM 1356 C C . ALA A 1 171 ? -21.624 8.768 37.172 1.00 90.69 171 ALA A C 1
ATOM 1358 O O . ALA A 1 171 ? -21.551 7.974 36.231 1.00 90.69 171 ALA A O 1
ATOM 1359 N N . ASP A 1 172 ? -20.964 8.555 38.310 1.00 89.06 172 ASP A N 1
ATOM 1360 C CA . ASP A 1 172 ? -20.169 7.345 38.533 1.00 89.06 172 ASP A CA 1
ATOM 1361 C C . ASP A 1 172 ? -21.049 6.089 38.469 1.00 89.06 172 ASP A C 1
ATOM 1363 O O . ASP A 1 172 ? -22.016 5.944 39.215 1.00 89.06 172 ASP A O 1
ATOM 1367 N N . GLY A 1 173 ? -20.731 5.197 37.527 1.00 87.25 173 GLY 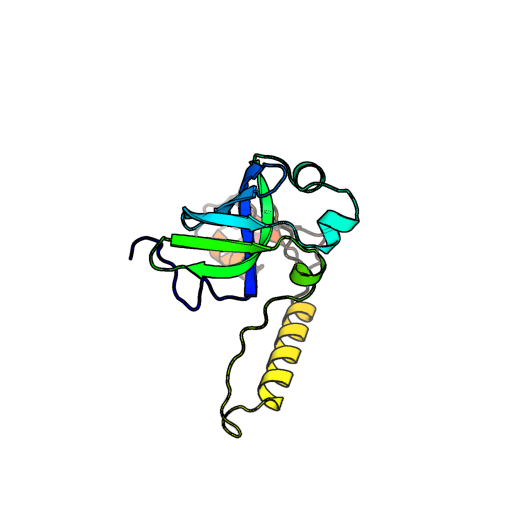A N 1
ATOM 1368 C CA . GLY A 1 173 ? -21.516 3.991 37.249 1.00 87.25 173 GLY A CA 1
ATOM 1369 C C . GLY A 1 173 ? -22.817 4.224 36.468 1.00 87.25 173 GLY A C 1
ATOM 1370 O O . GLY A 1 173 ? -23.560 3.270 36.262 1.00 87.25 173 GLY A O 1
ATOM 1371 N N . VAL A 1 174 ? -23.099 5.455 36.017 1.00 92.38 174 VAL A N 1
ATOM 1372 C CA . VAL A 1 174 ? -24.313 5.798 35.258 1.00 92.38 174 VAL A CA 1
ATOM 1373 C C . VAL A 1 174 ? -23.941 6.368 33.890 1.00 92.38 174 VAL A C 1
ATOM 1375 O O . VAL A 1 174 ? -23.437 7.491 33.775 1.00 92.38 174 VAL A O 1
ATOM 1378 N N . PHE A 1 175 ? -24.244 5.605 32.841 1.00 92.69 175 PHE A N 1
ATOM 1379 C CA . PHE A 1 175 ? -23.983 5.961 31.447 1.00 92.69 175 PHE A CA 1
ATOM 1380 C C . PHE A 1 175 ? -25.288 6.068 30.656 1.00 92.69 175 PHE A C 1
ATOM 1382 O O . PHE A 1 175 ? -26.243 5.334 30.906 1.00 92.69 175 PHE A O 1
ATOM 1389 N N . GLN A 1 176 ? -25.319 6.976 29.685 1.00 93.00 176 GLN A N 1
ATOM 1390 C CA . GLN A 1 176 ? -26.412 7.103 28.723 1.00 93.00 176 GLN A CA 1
ATOM 1391 C C . GLN A 1 176 ? -25.869 6.907 27.305 1.00 93.00 176 GLN A C 1
ATOM 1393 O O . GLN A 1 176 ? -24.738 7.308 27.036 1.00 93.00 176 GLN A O 1
ATOM 1398 N N . HIS A 1 177 ? -26.666 6.294 26.422 1.00 91.25 177 HIS A N 1
ATOM 1399 C CA . HIS A 1 177 ? -26.309 5.941 25.040 1.00 91.25 177 HIS A CA 1
ATOM 1400 C C . HIS A 1 177 ? -27.223 6.584 23.997 1.00 91.25 177 HIS A C 1
ATOM 1402 O O . HIS A 1 177 ? -28.404 6.832 24.336 1.00 91.25 177 HIS A O 1
#

Foldseek 3Di:
DQQPDDCVRDDALAWAWWAWADFDQAWTWTAGPSGFIEIEGADPVCVVVPPTPCNVDDHGDTAIWGFHDADPVRSYTYTYRDPVSVVPHDDDPDDDPPPNDDPPVVVVVVVVVVVVCVVVPLPPDDDPDPQEDQDDPVRQCVVQLPPDAFDKHWYQDPVDSVDIDIWGHHDRVDIDD

Organism: Verticillium longisporum (NCBI:txid100787)

Secondary structure (DSSP, 8-state):
--S---TTTS-TT-EEEEEEEEE-SS-EEEEETTS-EEEE---HHHHHHT--HHHH--TT-EEEEEEEEEETTTTEEEEE--HHHHHS-------PPTTS--HHHHHHHHHHHHHHHHHT---------TTB----HHHHHHHHHTSPTT-EEEEE-TT-TT-EEEEEEEETTEEE-

Sequence (177 aa):
MLTGESKESLAVGMIIPVNVRVVKDEFAIVKLDCGIEGRVEPNEHDRNTGMGIKGVISVGQTVQAKLVSVEYKNFLAKLSIDERDIKNGYRKHMYHPHGTWDERLEADDKEELREKDKSTGRTQRVINHMLFKPFNGMEAEQWLGTQPNGEKVIRPSSKGNDHLAITWKVADGVFQH

pLDDT: mean 81.46, std 11.44, range [50.88, 95.12]

InterPro domains:
  IPR003029 S1 domain [PS50126] (13-84)
  IPR012340 Nucleic acid-binding, OB-fold [G3DSA:2.40.50.140] (1-87)
  IPR012340 Nucleic acid-binding, OB-fold [SSF50249] (6-88)
  IPR017072 Transcription elongation factor Spt6 [PTHR10145] (1-177)
  IPR035019 Spt6, SH2 domain, N terminus [cd09918] (128-177)
  IPR035420 Spt6, SH2 domain [PF14633] (101-177)
  IPR036860 SH2 domain superfamily [G3DSA:3.30.505.10] (115-177)
  IPR049540 Spt6-like, S1/OB domain [PF21710] (1-86)

Radius of gyration: 26.05 Å; chains: 1; bounding box: 55×50×72 Å